Protein AF-A0A813CD06-F1 (afdb_monomer_lite)

InterPro domains:
  IPR003347 JmjC domain [PS51184] (1-64)

Foldseek 3Di:
DDDPPPVCPPPDDDDDDADPPDDDDDDPPDDDDDDDPDDDDDDDDDDDDPVCVVVVLVVLVVVQVVVVVVDVDGDPSNVVNVVVVPDDPDVVPDPDD

pLDDT: mean 81.46, std 15.48, range [37.97, 97.81]

Secondary structure (DSSP, 8-state):
------GGGGSPP------TT---PPPTT-------SSS----------TTTHHHHHHHHHHHHHHHHHH-SS--HHHHHHHHHHH----TT-----

Organism: NCBI:txid1628268

Sequence (97 aa):
ASSCDTGFHRARRIDIDLEEGEVLFVPGGAPHLVVNLTDTAAFAGNFLDDSNLEAAMADIKEMAANEQKKKAEPGPMQGFLSALEEMVFDPDKAICE

Structure (mmCIF, N/CA/C/O backbone):
data_AF-A0A813CD06-F1
#
_entry.id   AF-A0A813CD06-F1
#
loop_
_atom_site.group_PDB
_atom_site.id
_atom_site.type_symbol
_atom_site.label_atom_id
_atom_site.label_alt_id
_atom_site.label_comp_id
_atom_site.label_asym_id
_atom_site.label_entity_id
_atom_site.label_seq_id
_atom_site.pdbx_PDB_ins_code
_atom_site.Cartn_x
_atom_site.Cartn_y
_atom_site.Cartn_z
_atom_site.occupancy
_atom_site.B_iso_or_equiv
_atom_site.auth_seq_id
_atom_site.auth_comp_id
_atom_site.auth_asym_id
_atom_site.auth_atom_id
_atom_site.pdbx_PDB_model_num
ATOM 1 N N . ALA A 1 1 ? -13.688 32.331 -4.552 1.00 37.97 1 ALA A N 1
ATOM 2 C CA . ALA A 1 1 ? -13.674 30.920 -4.128 1.00 37.97 1 ALA A CA 1
ATOM 3 C C . ALA A 1 1 ? -12.556 30.234 -4.899 1.00 37.97 1 ALA A C 1
ATOM 5 O O . ALA A 1 1 ? -12.632 30.174 -6.117 1.00 37.97 1 ALA A O 1
ATOM 6 N N . SER A 1 2 ? -11.464 29.901 -4.210 1.00 46.81 2 SER A N 1
ATOM 7 C CA . SER A 1 2 ? -10.250 29.333 -4.805 1.00 46.81 2 SER A CA 1
ATOM 8 C C . SER A 1 2 ? -10.521 27.895 -5.251 1.00 46.81 2 SER A C 1
ATOM 10 O O . SER A 1 2 ? -10.992 27.090 -4.449 1.00 46.81 2 SER A O 1
ATOM 12 N N . SER A 1 3 ? -10.276 27.594 -6.525 1.00 53.91 3 SER A N 1
ATOM 13 C CA . SER A 1 3 ? -10.429 26.266 -7.115 1.00 53.91 3 SER A CA 1
ATOM 14 C C . SER A 1 3 ? -9.301 25.348 -6.640 1.00 53.91 3 SER A C 1
ATOM 16 O O . SER A 1 3 ? -8.254 25.252 -7.278 1.00 53.91 3 SER A O 1
ATOM 18 N N . CYS A 1 4 ? -9.511 24.679 -5.509 1.00 48.09 4 CYS A N 1
ATOM 19 C CA . CYS A 1 4 ? -8.758 23.481 -5.162 1.00 48.09 4 CYS A CA 1
ATOM 20 C C . CYS A 1 4 ? -9.429 22.307 -5.888 1.00 48.09 4 CYS A C 1
ATOM 22 O O . CYS A 1 4 ? -10.302 21.645 -5.334 1.00 48.09 4 CYS A O 1
ATOM 24 N N . ASP A 1 5 ? -9.113 22.125 -7.171 1.00 51.19 5 ASP A N 1
ATOM 25 C CA . ASP A 1 5 ? -9.518 20.927 -7.909 1.00 51.19 5 ASP A CA 1
ATOM 26 C C . ASP A 1 5 ? -8.638 19.767 -7.428 1.00 51.19 5 ASP A C 1
ATOM 28 O O . ASP A 1 5 ? -7.532 19.543 -7.920 1.00 51.19 5 ASP A O 1
ATOM 32 N N . THR A 1 6 ? -9.071 19.092 -6.361 1.00 53.28 6 THR A N 1
ATOM 33 C CA . THR A 1 6 ? -8.375 17.906 -5.860 1.00 53.28 6 THR A CA 1
ATOM 34 C C . THR A 1 6 ? -8.734 16.737 -6.771 1.00 53.28 6 THR A C 1
ATOM 36 O O . THR A 1 6 ? -9.878 16.288 -6.778 1.00 53.28 6 THR A O 1
ATOM 39 N N . GLY A 1 7 ? -7.770 16.247 -7.558 1.00 56.88 7 GLY A N 1
ATOM 40 C CA . GLY A 1 7 ? -7.951 15.264 -8.643 1.00 56.88 7 GLY A CA 1
ATOM 41 C C . GLY A 1 7 ? -8.624 13.927 -8.284 1.00 56.88 7 GLY A C 1
ATOM 42 O O . GLY A 1 7 ? -8.818 13.082 -9.152 1.00 56.88 7 GLY A O 1
ATOM 43 N N . PHE A 1 8 ? -9.035 13.735 -7.032 1.00 60.16 8 PHE A N 1
ATOM 44 C CA . PHE A 1 8 ? -9.746 12.562 -6.536 1.00 60.16 8 PHE A CA 1
ATOM 45 C C . PHE A 1 8 ? -11.255 12.572 -6.827 1.00 60.16 8 PHE A C 1
ATOM 47 O O . PHE A 1 8 ? -11.878 11.517 -6.774 1.00 60.16 8 PHE A O 1
ATOM 54 N N . HIS A 1 9 ? -11.863 13.711 -7.194 1.00 61.12 9 HIS A N 1
ATOM 55 C CA . HIS A 1 9 ? -13.319 13.796 -7.430 1.00 61.12 9 HIS A CA 1
ATOM 56 C C . HIS A 1 9 ? -13.837 12.931 -8.593 1.00 61.12 9 HIS A C 1
ATOM 58 O O . HIS A 1 9 ? -15.040 12.699 -8.695 1.00 61.12 9 HIS A O 1
ATOM 64 N N . ARG A 1 10 ? -12.946 12.467 -9.479 1.00 68.06 10 ARG A N 1
ATOM 65 C CA . ARG A 1 10 ? -13.283 11.588 -10.611 1.00 68.06 10 ARG A CA 1
ATOM 66 C C . ARG A 1 10 ? -12.887 10.129 -10.393 1.00 68.06 10 ARG A C 1
ATOM 68 O O . ARG A 1 10 ? -13.242 9.288 -11.216 1.00 68.06 10 ARG A O 1
ATOM 75 N N . ALA A 1 11 ? -12.147 9.823 -9.329 1.00 75.25 11 ALA A N 1
ATOM 76 C CA . ALA A 1 11 ? -11.766 8.453 -9.026 1.00 75.25 11 ALA A CA 1
ATOM 77 C C . ALA A 1 11 ? -12.982 7.692 -8.482 1.00 75.25 11 ALA A C 1
ATOM 79 O O . ALA A 1 11 ? -13.760 8.219 -7.684 1.00 75.25 11 ALA A O 1
ATOM 80 N N . ARG A 1 12 ? -13.158 6.439 -8.911 1.00 81.44 12 ARG A N 1
ATOM 81 C CA . ARG A 1 12 ? -14.173 5.562 -8.325 1.00 81.44 12 ARG A CA 1
ATOM 82 C C . ARG A 1 12 ? -13.807 5.320 -6.861 1.00 81.44 12 ARG A C 1
ATOM 84 O O . ARG A 1 12 ? -12.765 4.737 -6.584 1.00 81.44 12 ARG A O 1
ATOM 91 N N . ARG A 1 13 ? -14.677 5.746 -5.945 1.00 87.81 13 ARG A N 1
ATOM 92 C CA . ARG A 1 13 ? -14.524 5.502 -4.510 1.00 87.81 13 ARG A CA 1
ATOM 93 C C . ARG A 1 13 ? -15.099 4.136 -4.143 1.00 87.81 13 ARG A C 1
ATOM 95 O O . ARG A 1 13 ? -16.192 3.785 -4.587 1.00 87.81 13 ARG A O 1
ATOM 102 N N . ILE A 1 14 ? -14.348 3.387 -3.349 1.00 89.69 14 ILE A N 1
ATOM 103 C CA . ILE A 1 14 ? -14.771 2.131 -2.736 1.00 89.69 14 ILE A CA 1
ATOM 104 C C . ILE A 1 14 ? -14.496 2.292 -1.244 1.00 89.69 14 ILE A C 1
ATOM 106 O O . ILE A 1 14 ? -13.366 2.597 -0.870 1.00 89.69 14 ILE A O 1
ATOM 110 N N . ASP A 1 15 ? -15.534 2.142 -0.428 1.00 93.25 15 ASP A N 1
ATOM 111 C CA . ASP A 1 15 ? -15.435 2.169 1.029 1.00 93.25 15 ASP A CA 1
ATOM 112 C C . ASP A 1 15 ? -15.480 0.725 1.540 1.00 93.25 15 ASP A C 1
ATOM 114 O O . ASP A 1 15 ? -16.317 -0.064 1.091 1.00 93.25 15 ASP A O 1
ATOM 118 N N . ILE A 1 16 ? -14.541 0.377 2.419 1.00 93.88 16 ILE A N 1
ATOM 119 C CA . ILE A 1 16 ? -14.381 -0.962 2.994 1.00 93.88 16 ILE A CA 1
ATOM 120 C C . ILE A 1 16 ? -14.138 -0.782 4.490 1.00 93.88 16 ILE A C 1
ATOM 122 O O . ILE A 1 16 ? -13.207 -0.070 4.870 1.00 93.88 16 ILE A O 1
ATOM 126 N N . ASP A 1 17 ? -14.951 -1.447 5.305 1.00 96.69 17 ASP A N 1
ATOM 127 C CA . ASP A 1 17 ? -14.702 -1.599 6.736 1.00 96.69 17 ASP A CA 1
ATOM 128 C C . ASP A 1 17 ? -13.897 -2.887 6.934 1.00 96.69 17 ASP A C 1
ATOM 130 O O . ASP A 1 17 ? -14.274 -3.929 6.401 1.00 96.69 17 ASP A O 1
ATOM 134 N N . LEU A 1 18 ? -12.766 -2.792 7.638 1.00 96.94 18 LEU A N 1
ATOM 135 C CA . LEU A 1 18 ? -11.872 -3.917 7.915 1.00 96.94 18 LEU A CA 1
ATOM 136 C C . LEU A 1 18 ? -12.002 -4.312 9.390 1.00 96.94 18 LEU A C 1
ATOM 138 O O . LEU A 1 18 ? -11.752 -3.483 10.271 1.00 96.94 18 LEU A O 1
ATOM 142 N N . GLU A 1 19 ? -12.387 -5.559 9.649 1.00 97.38 19 GLU A N 1
ATOM 143 C CA . GLU A 1 19 ? -12.580 -6.102 10.996 1.00 97.38 19 GLU A CA 1
ATOM 144 C C . GLU A 1 19 ? -11.323 -6.804 11.547 1.00 97.38 19 GLU A C 1
ATOM 146 O O . GLU A 1 19 ? -10.327 -7.036 10.855 1.00 97.38 19 GLU A O 1
ATOM 151 N N . GLU A 1 20 ? -11.345 -7.136 12.843 1.00 97.12 20 GLU A N 1
ATOM 152 C CA . GLU A 1 20 ? -10.247 -7.845 13.504 1.00 97.12 20 GLU A CA 1
ATOM 153 C C . GLU A 1 20 ? -10.002 -9.218 12.859 1.00 97.12 20 GLU A C 1
ATOM 155 O O . GLU A 1 20 ? -10.909 -10.035 12.713 1.00 97.12 20 GLU A O 1
ATOM 160 N N . GLY A 1 21 ? -8.743 -9.491 12.511 1.00 96.88 21 GLY A N 1
ATOM 161 C CA . GLY A 1 21 ? -8.333 -10.741 11.869 1.00 96.88 21 GLY A CA 1
ATOM 162 C C . GLY A 1 21 ? -8.481 -10.748 10.345 1.00 96.88 21 GLY A C 1
ATOM 163 O O . GLY A 1 21 ? -8.002 -11.684 9.704 1.00 96.88 21 GLY A O 1
ATOM 164 N N . GLU A 1 22 ? -9.078 -9.712 9.753 1.00 97.44 22 GLU A N 1
ATOM 165 C CA . GLU A 1 22 ? -9.141 -9.560 8.303 1.00 97.44 22 GLU A CA 1
ATOM 166 C C . GLU A 1 22 ? -7.842 -8.986 7.723 1.00 97.44 22 GLU A C 1
ATOM 168 O O . GLU A 1 22 ? -7.055 -8.312 8.392 1.00 97.44 22 GLU A O 1
ATOM 173 N N . VAL A 1 23 ? -7.614 -9.264 6.437 1.00 96.38 23 VAL A N 1
ATOM 174 C CA . VAL A 1 23 ? -6.427 -8.818 5.701 1.00 96.38 23 VAL A CA 1
ATOM 175 C C . VAL A 1 23 ? -6.863 -8.081 4.446 1.00 96.38 23 VAL A C 1
ATOM 177 O O . VAL A 1 23 ? -7.622 -8.609 3.634 1.00 96.38 23 VAL A O 1
ATOM 180 N N . LEU A 1 24 ? -6.331 -6.873 4.262 1.00 95.06 24 LEU A N 1
ATOM 181 C CA . LEU A 1 24 ? -6.561 -6.054 3.079 1.00 95.06 24 LEU A CA 1
ATOM 182 C C . LEU A 1 24 ? -5.325 -6.061 2.174 1.00 95.06 24 LEU A C 1
ATOM 184 O O . LEU A 1 24 ? -4.245 -5.640 2.585 1.00 95.06 24 LEU A O 1
ATOM 188 N N . PHE A 1 25 ? -5.506 -6.470 0.918 1.00 94.69 25 PHE A N 1
ATOM 189 C CA . PHE A 1 25 ? -4.506 -6.291 -0.134 1.00 94.69 25 PHE A CA 1
ATOM 190 C C . PHE A 1 25 ? -4.837 -5.046 -0.949 1.00 94.69 25 PHE A C 1
ATOM 192 O O . PHE A 1 25 ? -5.911 -4.953 -1.546 1.00 94.69 25 PHE A O 1
ATOM 199 N N . VAL A 1 26 ? -3.902 -4.099 -0.993 1.00 91.88 26 VAL A N 1
ATOM 200 C CA . VAL A 1 26 ? -4.040 -2.877 -1.787 1.00 91.88 26 VAL A CA 1
ATOM 201 C C . VAL A 1 26 ? -3.259 -3.036 -3.094 1.00 91.88 26 VAL A C 1
ATOM 203 O O . VAL A 1 26 ? -2.043 -3.221 -3.045 1.00 91.88 26 VAL A O 1
ATOM 206 N N . PRO A 1 27 ? -3.917 -2.959 -4.265 1.00 88.88 27 PRO A N 1
ATOM 207 C CA . PRO A 1 27 ? -3.221 -2.989 -5.545 1.00 88.88 27 PRO A CA 1
ATOM 208 C C . PRO A 1 27 ? -2.242 -1.819 -5.700 1.00 88.88 27 PRO A C 1
ATOM 210 O O . PRO A 1 27 ? -2.499 -0.708 -5.226 1.00 88.88 27 PRO A O 1
ATOM 213 N N . GLY A 1 28 ? -1.146 -2.053 -6.425 1.00 86.88 28 GLY A N 1
ATOM 214 C CA . GLY A 1 28 ? -0.182 -1.008 -6.767 1.00 86.88 28 GLY A CA 1
ATOM 215 C C . GLY A 1 28 ? -0.856 0.190 -7.446 1.00 86.88 28 GLY A C 1
ATOM 216 O O . GLY A 1 28 ? -1.730 0.027 -8.297 1.00 86.88 28 GLY A O 1
ATOM 217 N N . GLY A 1 29 ? -0.470 1.401 -7.040 1.00 83.69 29 GLY A N 1
ATOM 218 C CA . GLY A 1 29 ? -0.992 2.642 -7.615 1.00 83.69 29 GLY A CA 1
ATOM 219 C C . GLY A 1 29 ? -2.431 3.001 -7.225 1.00 83.69 29 GLY A C 1
ATOM 220 O O . GLY A 1 29 ? -2.971 3.943 -7.797 1.00 83.69 29 GLY A O 1
ATOM 221 N N . ALA A 1 30 ? -3.065 2.301 -6.274 1.00 88.25 30 ALA A N 1
ATOM 222 C CA . ALA A 1 30 ? -4.405 2.632 -5.784 1.00 88.25 30 ALA A CA 1
ATOM 223 C C . ALA A 1 30 ? -4.345 3.647 -4.620 1.00 88.25 30 ALA A C 1
ATOM 225 O O . ALA A 1 30 ? -4.005 3.264 -3.492 1.00 88.25 30 ALA A O 1
ATOM 226 N N . PRO A 1 31 ? -4.687 4.937 -4.830 1.00 88.38 31 PRO A N 1
ATOM 227 C CA . PRO A 1 31 ? -4.688 5.916 -3.750 1.00 88.38 31 PRO A CA 1
ATOM 228 C C . PRO A 1 31 ? -5.779 5.564 -2.740 1.00 88.38 31 PRO A C 1
ATOM 230 O O . PRO A 1 31 ? -6.931 5.346 -3.119 1.00 88.38 31 PRO A O 1
ATOM 233 N N . HIS A 1 32 ? -5.426 5.531 -1.460 1.00 90.81 32 HIS A N 1
ATOM 234 C CA . HIS A 1 32 ? -6.340 5.139 -0.395 1.00 90.81 32 HIS A CA 1
ATOM 235 C C . HIS A 1 32 ? -6.157 6.014 0.846 1.00 90.81 32 HIS A C 1
ATOM 237 O O . HIS A 1 32 ? -5.102 6.604 1.078 1.00 90.81 32 HIS A O 1
ATOM 243 N N . LEU A 1 33 ? -7.230 6.107 1.628 1.00 91.56 33 LEU A N 1
ATOM 244 C CA . LEU A 1 33 ? -7.301 6.826 2.893 1.00 91.56 33 LEU A CA 1
ATOM 245 C C . LEU A 1 33 ? -7.789 5.846 3.957 1.00 91.56 33 LEU A C 1
ATOM 247 O O . LEU A 1 33 ? -8.740 5.110 3.712 1.00 91.56 33 LEU A O 1
ATOM 251 N N . VAL A 1 34 ? -7.165 5.873 5.132 1.00 94.06 34 VAL A N 1
ATOM 252 C CA . VAL A 1 34 ? -7.522 5.008 6.261 1.00 94.06 34 VAL A CA 1
ATOM 253 C C . VAL A 1 34 ? -8.011 5.868 7.420 1.00 94.06 34 VAL A C 1
ATOM 255 O O . VAL A 1 34 ? -7.390 6.880 7.752 1.00 94.06 34 VAL A O 1
ATOM 258 N N . VAL A 1 35 ? -9.123 5.463 8.032 1.00 95.56 35 VAL A N 1
ATOM 259 C CA . VAL A 1 35 ? -9.674 6.073 9.247 1.00 95.56 35 VAL A CA 1
ATOM 260 C C . VAL A 1 35 ? -9.968 4.959 10.243 1.00 95.56 35 VAL A C 1
ATOM 262 O O . VAL A 1 35 ? -10.781 4.084 9.963 1.00 95.56 35 VAL A O 1
ATOM 265 N N . ASN A 1 36 ? -9.329 5.002 11.412 1.00 96.56 36 ASN A N 1
ATOM 266 C CA . ASN A 1 36 ? -9.609 4.050 12.485 1.00 96.56 36 ASN A CA 1
ATOM 267 C C . ASN A 1 36 ? -10.927 4.435 13.172 1.00 96.56 36 ASN A C 1
ATOM 269 O O . ASN A 1 36 ? -11.046 5.541 13.701 1.00 96.56 36 ASN A O 1
ATOM 273 N N . LEU A 1 37 ? -11.908 3.530 13.165 1.00 96.88 37 LEU A N 1
ATOM 274 C CA . LEU A 1 37 ? -13.216 3.752 13.800 1.00 96.88 37 LEU A CA 1
ATOM 275 C C . LEU A 1 37 ? -13.177 3.535 15.322 1.00 96.88 37 LEU A C 1
ATOM 277 O O . LEU A 1 37 ? -14.024 4.058 16.044 1.00 96.88 37 LEU A O 1
ATOM 281 N N . THR A 1 38 ? -12.192 2.772 15.804 1.00 96.25 38 THR A N 1
ATOM 282 C CA . THR A 1 38 ? -11.939 2.462 17.221 1.00 96.25 38 THR A CA 1
ATOM 283 C C . THR A 1 38 ? -10.428 2.358 17.483 1.00 96.25 38 THR A C 1
ATOM 285 O O . THR A 1 38 ? -9.632 2.417 16.540 1.00 96.25 38 THR A O 1
ATOM 288 N N . ASP A 1 39 ? -10.006 2.215 18.745 1.00 97.81 39 ASP A N 1
ATOM 289 C CA . ASP A 1 39 ? -8.597 1.971 19.089 1.00 97.81 39 ASP A CA 1
ATOM 290 C C . ASP A 1 39 ? -8.105 0.684 18.409 1.00 97.81 39 ASP A C 1
ATOM 292 O O . ASP A 1 39 ? -8.587 -0.409 18.694 1.00 97.81 39 ASP A O 1
ATOM 296 N N . THR A 1 40 ? -7.152 0.824 17.485 1.00 96.94 40 THR A N 1
ATOM 297 C CA . THR A 1 40 ? -6.751 -0.241 16.554 1.00 96.94 40 THR A CA 1
ATOM 298 C C . THR A 1 40 ? -5.235 -0.425 16.563 1.00 96.94 40 THR A C 1
ATOM 300 O O . THR A 1 40 ? -4.487 0.554 16.533 1.00 96.94 40 THR A O 1
ATOM 303 N N . ALA A 1 41 ? -4.780 -1.679 16.538 1.00 96.81 41 ALA A N 1
ATOM 304 C CA . ALA A 1 41 ? -3.397 -2.052 16.251 1.00 96.81 41 ALA A CA 1
ATOM 305 C C . ALA A 1 41 ? -3.368 -2.992 15.037 1.00 96.81 41 ALA A C 1
ATOM 307 O O . ALA A 1 41 ? -4.107 -3.971 15.002 1.00 96.81 41 ALA A O 1
ATOM 308 N N . ALA A 1 42 ? -2.516 -2.699 14.052 1.00 96.25 42 ALA A N 1
ATOM 309 C CA . ALA A 1 42 ? -2.406 -3.473 12.816 1.00 96.25 42 ALA A CA 1
ATOM 310 C C . ALA A 1 42 ? -0.950 -3.560 12.337 1.00 96.25 42 ALA A C 1
ATOM 312 O O . ALA A 1 42 ? -0.136 -2.679 12.626 1.00 96.25 42 ALA A O 1
ATOM 313 N N . PHE A 1 43 ? -0.641 -4.608 11.572 1.00 96.31 43 PHE A N 1
ATOM 314 C CA . PHE A 1 43 ? 0.622 -4.751 10.848 1.00 96.31 43 PHE A CA 1
ATOM 315 C C . PHE A 1 43 ? 0.402 -4.435 9.370 1.00 96.31 43 PHE A C 1
ATOM 317 O O . PHE A 1 43 ? -0.570 -4.896 8.778 1.00 96.31 43 PHE A O 1
ATOM 324 N N . ALA A 1 44 ? 1.317 -3.671 8.775 1.00 94.62 44 ALA A N 1
ATOM 325 C CA . ALA A 1 44 ? 1.268 -3.311 7.365 1.00 94.62 44 ALA A CA 1
ATOM 326 C C . ALA A 1 44 ? 2.651 -3.452 6.727 1.00 94.62 44 ALA A C 1
ATOM 328 O O . ALA A 1 44 ? 3.675 -3.197 7.366 1.00 94.62 44 ALA A O 1
ATOM 329 N N . GLY A 1 45 ? 2.667 -3.839 5.455 1.00 92.38 45 GLY A N 1
ATOM 330 C CA . GLY A 1 45 ? 3.877 -3.976 4.661 1.00 92.38 45 GLY A CA 1
ATOM 331 C C . GLY A 1 45 ? 3.568 -3.829 3.179 1.00 92.38 45 GLY A C 1
ATOM 332 O O . GLY A 1 45 ? 2.503 -4.234 2.717 1.00 92.38 45 GLY A O 1
ATOM 333 N N . ASN A 1 46 ? 4.515 -3.250 2.448 1.00 91.25 46 ASN A N 1
ATOM 334 C CA . ASN A 1 46 ? 4.467 -3.176 0.994 1.00 91.25 46 ASN A CA 1
ATOM 335 C C . ASN A 1 46 ? 5.274 -4.338 0.417 1.00 91.25 46 ASN A C 1
ATOM 337 O O . ASN A 1 46 ? 6.295 -4.726 0.988 1.00 91.25 46 ASN A O 1
ATOM 341 N N . PHE A 1 47 ? 4.845 -4.860 -0.726 1.00 90.06 47 PHE A N 1
ATOM 342 C CA . PHE A 1 47 ? 5.563 -5.904 -1.445 1.00 90.06 47 PHE A CA 1
ATOM 343 C C . PHE A 1 47 ? 5.632 -5.570 -2.934 1.00 90.06 47 PHE A C 1
ATOM 345 O O . PHE A 1 47 ? 4.769 -4.873 -3.473 1.00 90.06 47 P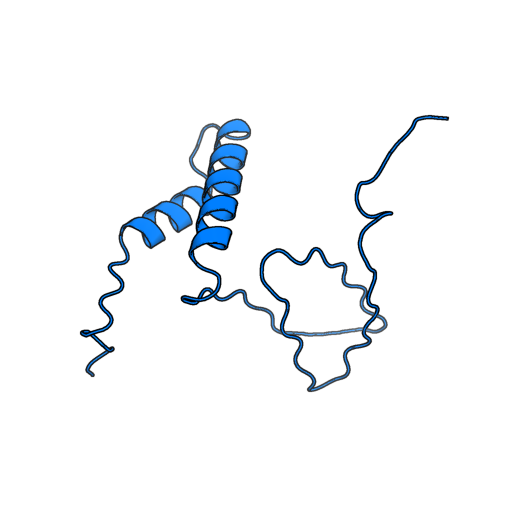HE A O 1
ATOM 352 N N . LEU A 1 48 ? 6.684 -6.071 -3.572 1.00 88.38 48 LEU A N 1
ATOM 353 C CA . LEU A 1 48 ? 6.889 -6.003 -5.011 1.00 88.38 48 LEU A CA 1
ATOM 354 C C . LEU A 1 48 ? 6.915 -7.425 -5.556 1.00 88.38 48 LEU A C 1
ATOM 356 O O . LEU A 1 48 ? 7.485 -8.318 -4.927 1.00 88.38 48 LEU A O 1
ATOM 360 N N . ASP A 1 49 ? 6.301 -7.610 -6.712 1.00 86.50 49 ASP A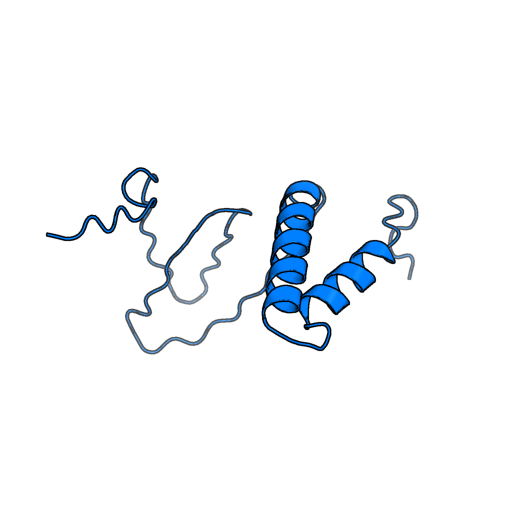 N 1
ATOM 361 C CA . ASP A 1 49 ? 6.348 -8.846 -7.480 1.00 86.50 49 ASP A CA 1
ATOM 362 C C . ASP A 1 49 ? 6.447 -8.524 -8.977 1.00 86.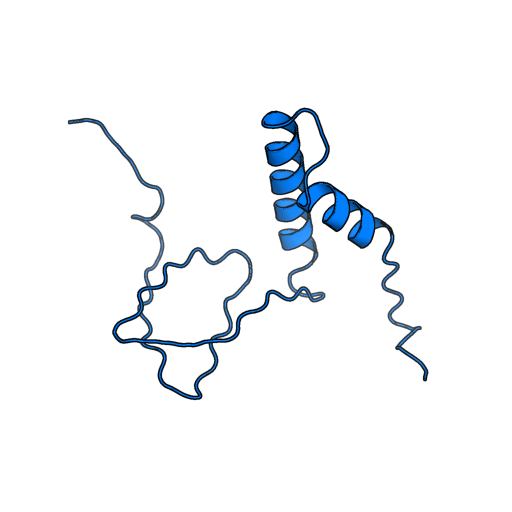50 49 ASP A C 1
ATOM 364 O O . ASP A 1 49 ? 6.402 -7.361 -9.392 1.00 86.50 49 ASP A O 1
ATOM 368 N N . ASP A 1 50 ? 6.561 -9.560 -9.805 1.00 85.38 50 ASP A N 1
ATOM 369 C CA . ASP A 1 50 ? 6.685 -9.407 -11.257 1.00 85.38 50 ASP A CA 1
ATOM 370 C C . ASP A 1 50 ? 5.500 -8.653 -11.886 1.00 85.38 50 ASP A C 1
ATOM 372 O O . ASP A 1 50 ? 5.645 -8.038 -12.942 1.00 85.38 50 ASP A O 1
ATOM 376 N N . SER A 1 51 ? 4.322 -8.670 -11.251 1.00 85.44 51 SER A N 1
ATOM 377 C CA . SER A 1 51 ? 3.117 -8.027 -11.781 1.00 85.44 51 SER A CA 1
ATOM 378 C C . SER A 1 51 ? 3.107 -6.508 -11.593 1.00 85.44 51 SER A C 1
ATOM 380 O O . SER A 1 51 ? 2.404 -5.814 -12.333 1.00 85.44 51 SER A O 1
ATOM 382 N N . ASN A 1 52 ? 3.869 -5.979 -10.627 1.00 88.56 52 ASN A N 1
ATOM 383 C CA . ASN A 1 52 ? 3.875 -4.552 -10.291 1.00 88.56 52 ASN A CA 1
ATOM 384 C C . ASN A 1 52 ? 5.260 -3.881 -10.353 1.00 88.56 52 ASN A C 1
ATOM 386 O O . ASN A 1 52 ? 5.334 -2.655 -10.216 1.00 88.56 52 ASN A O 1
ATOM 390 N N . LEU A 1 53 ? 6.330 -4.644 -10.604 1.00 87.31 53 LEU A N 1
ATOM 391 C CA . LEU A 1 53 ? 7.714 -4.172 -10.529 1.00 87.31 53 LEU A CA 1
ATOM 392 C C . LEU A 1 53 ? 7.991 -2.945 -11.405 1.00 87.31 53 LEU A C 1
ATOM 394 O O . LEU A 1 53 ? 8.572 -1.974 -10.925 1.00 87.31 53 LEU A O 1
ATOM 398 N N . GLU A 1 54 ? 7.574 -2.956 -12.675 1.00 88.06 54 GLU A N 1
ATOM 399 C CA . GLU A 1 54 ? 7.863 -1.851 -13.603 1.00 88.06 54 GLU A CA 1
ATOM 400 C C . GLU A 1 54 ? 7.218 -0.532 -13.158 1.00 88.06 54 GLU A C 1
ATOM 402 O O . GLU A 1 54 ? 7.878 0.510 -13.127 1.00 88.06 54 GLU A O 1
ATOM 407 N N . ALA A 1 55 ? 5.937 -0.580 -12.778 1.00 89.75 55 ALA A N 1
ATOM 408 C CA . ALA A 1 55 ? 5.206 0.588 -12.296 1.00 89.75 55 ALA A CA 1
ATOM 409 C C . ALA A 1 55 ? 5.794 1.092 -10.970 1.00 89.75 55 ALA A C 1
ATOM 411 O O . ALA A 1 55 ? 6.075 2.281 -10.827 1.00 89.75 55 ALA A O 1
ATOM 412 N N . ALA A 1 56 ? 6.080 0.180 -10.039 1.00 90.00 56 ALA A N 1
ATOM 413 C CA . ALA A 1 56 ? 6.694 0.529 -8.766 1.00 90.00 56 ALA A CA 1
ATOM 414 C C . ALA A 1 56 ? 8.089 1.149 -8.943 1.00 90.00 56 ALA A C 1
ATOM 416 O O . ALA A 1 56 ? 8.427 2.116 -8.264 1.00 90.00 56 ALA A O 1
ATOM 417 N N . MET A 1 57 ? 8.896 0.643 -9.880 1.00 89.56 57 MET A N 1
ATOM 418 C CA . MET A 1 57 ? 10.213 1.200 -10.199 1.00 89.56 57 MET A CA 1
ATOM 419 C C . MET A 1 57 ? 10.124 2.641 -10.705 1.00 89.56 57 MET A C 1
ATOM 421 O O . MET A 1 57 ? 10.983 3.458 -10.361 1.00 89.56 57 MET A O 1
ATOM 425 N N . ALA A 1 58 ? 9.110 2.966 -11.510 1.00 91.00 58 ALA A N 1
ATOM 426 C CA . ALA A 1 58 ? 8.877 4.335 -11.962 1.00 91.00 58 ALA A CA 1
ATOM 427 C C . ALA A 1 58 ? 8.546 5.262 -10.779 1.00 91.00 58 ALA A C 1
ATOM 429 O O . ALA A 1 58 ? 9.189 6.306 -10.627 1.00 91.00 58 ALA A O 1
ATOM 430 N N . ASP A 1 59 ? 7.636 4.835 -9.901 1.00 89.88 59 ASP A N 1
ATOM 431 C CA . ASP A 1 59 ? 7.235 5.596 -8.713 1.00 89.88 59 ASP A CA 1
ATOM 432 C C . ASP A 1 59 ? 8.418 5.808 -7.752 1.00 89.88 59 ASP A C 1
ATOM 434 O O . ASP A 1 59 ? 8.679 6.928 -7.310 1.00 89.88 59 ASP A O 1
ATOM 438 N N . ILE A 1 60 ? 9.201 4.758 -7.476 1.00 90.56 60 ILE A N 1
ATOM 439 C CA . ILE A 1 60 ? 10.386 4.816 -6.603 1.00 90.56 60 ILE A CA 1
ATOM 440 C C . ILE A 1 60 ? 11.421 5.810 -7.144 1.00 90.56 60 ILE A C 1
ATOM 442 O O . ILE A 1 60 ? 11.978 6.598 -6.373 1.00 90.56 60 ILE A O 1
ATOM 446 N N . LYS A 1 61 ? 11.664 5.817 -8.462 1.00 91.31 61 LYS A N 1
ATOM 447 C CA . LYS A 1 61 ? 12.575 6.777 -9.108 1.00 91.31 61 LYS A CA 1
ATOM 448 C C . LYS A 1 61 ? 12.080 8.210 -8.957 1.00 91.31 61 LYS A C 1
ATOM 450 O O . LYS A 1 61 ? 12.874 9.100 -8.644 1.00 91.31 61 LYS A O 1
ATOM 455 N N . GLU A 1 62 ? 10.782 8.443 -9.140 1.00 90.12 62 GLU A N 1
ATOM 456 C CA . GLU A 1 62 ? 10.195 9.769 -8.948 1.00 90.12 62 GLU A CA 1
ATOM 457 C C . GLU A 1 62 ? 10.306 10.226 -7.486 1.00 90.12 62 GLU A C 1
ATOM 459 O O . GLU A 1 62 ? 10.712 11.362 -7.213 1.00 90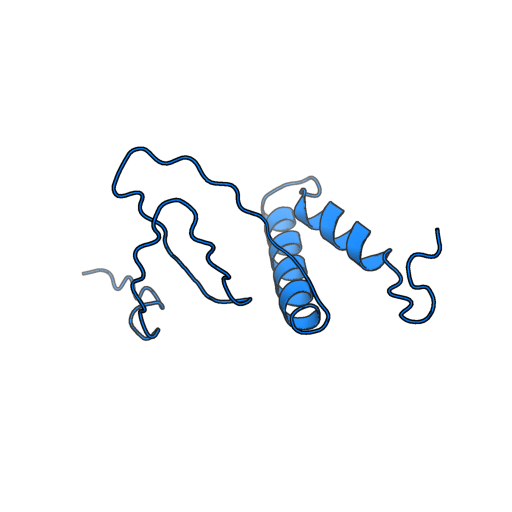.12 62 GLU A O 1
ATOM 464 N N . MET A 1 63 ? 10.003 9.336 -6.539 1.00 88.06 63 MET A N 1
ATOM 465 C CA . MET A 1 63 ? 10.129 9.603 -5.108 1.00 88.06 63 MET A CA 1
ATOM 466 C C . MET A 1 63 ? 11.570 9.959 -4.734 1.00 88.06 63 MET A C 1
ATOM 468 O O . MET A 1 63 ? 11.790 10.995 -4.102 1.00 88.06 63 MET A O 1
ATOM 472 N N . ALA A 1 64 ? 12.551 9.169 -5.179 1.00 88.19 64 ALA A N 1
ATOM 473 C CA . ALA A 1 64 ? 13.968 9.422 -4.930 1.00 88.19 64 ALA A CA 1
ATOM 474 C C . ALA A 1 64 ? 14.421 10.776 -5.511 1.00 88.19 64 ALA A C 1
ATOM 476 O O . ALA A 1 64 ? 15.042 11.582 -4.812 1.00 88.19 64 ALA A O 1
ATOM 477 N N . ALA A 1 65 ? 14.030 11.091 -6.750 1.00 87.69 65 ALA A N 1
ATOM 478 C CA . ALA A 1 65 ? 14.323 12.383 -7.370 1.00 87.69 65 ALA A CA 1
ATOM 479 C C . ALA A 1 65 ? 13.682 13.558 -6.607 1.00 87.69 65 ALA A C 1
ATOM 481 O O . ALA A 1 65 ? 14.279 14.630 -6.470 1.00 87.69 65 ALA A O 1
ATOM 482 N N . ASN A 1 66 ? 12.466 13.379 -6.088 1.00 86.94 66 ASN A N 1
ATOM 483 C CA . ASN A 1 66 ? 11.777 14.401 -5.306 1.00 86.94 66 ASN A CA 1
ATOM 484 C C . ASN A 1 66 ? 12.384 14.594 -3.907 1.00 86.94 66 ASN A C 1
ATOM 486 O O . ASN A 1 66 ? 12.365 15.720 -3.400 1.00 86.94 66 ASN A O 1
ATOM 490 N N . GLU A 1 67 ? 12.953 13.552 -3.294 1.00 85.12 67 GLU A N 1
ATOM 491 C CA . GLU A 1 67 ? 13.729 13.680 -2.054 1.00 85.12 67 GLU A CA 1
ATOM 492 C C . GLU A 1 67 ? 15.007 14.501 -2.269 1.00 85.12 67 GLU A C 1
ATOM 494 O O . GLU A 1 67 ? 15.262 15.434 -1.502 1.00 85.12 67 GLU A O 1
ATOM 499 N N . GLN A 1 68 ? 15.753 14.230 -3.347 1.00 78.62 68 GLN A N 1
ATOM 500 C CA . GLN A 1 68 ? 16.974 14.971 -3.698 1.00 78.62 68 GLN A CA 1
ATOM 501 C C . GLN A 1 68 ? 16.716 16.464 -3.942 1.00 78.62 68 GLN A C 1
ATOM 503 O O . GLN A 1 68 ? 17.519 17.311 -3.570 1.00 78.62 68 GLN A O 1
ATOM 508 N N . LYS A 1 69 ? 15.567 16.829 -4.525 1.00 81.56 69 LYS A N 1
ATOM 509 C CA . LYS A 1 69 ? 15.204 18.248 -4.712 1.00 81.56 69 LYS A CA 1
ATOM 510 C C . LYS A 1 69 ? 15.002 18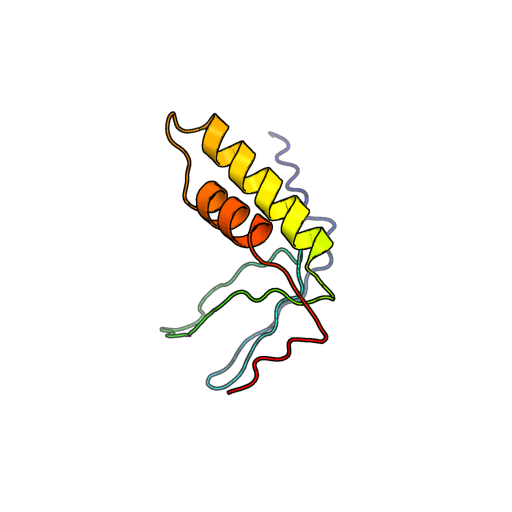.995 -3.389 1.00 81.56 69 LYS A C 1
ATOM 512 O O . LYS A 1 69 ? 15.091 20.220 -3.366 1.00 81.56 69 LYS A O 1
ATOM 517 N N . LYS A 1 70 ? 14.671 18.284 -2.307 1.00 75.62 70 LYS A N 1
ATOM 518 C CA . LYS A 1 70 ? 14.325 18.872 -1.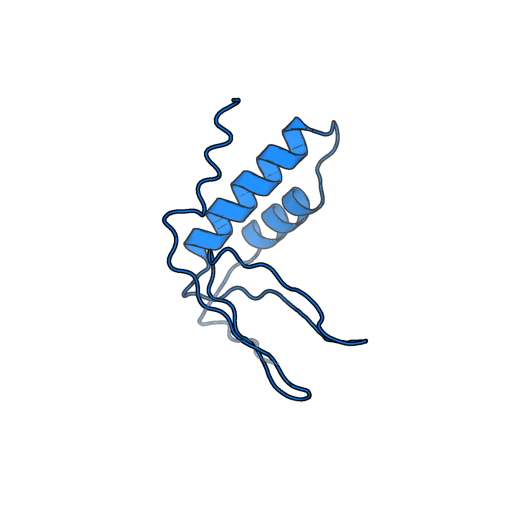003 1.00 75.62 70 LYS A CA 1
ATOM 519 C C . LYS A 1 70 ? 15.487 18.859 -0.005 1.00 75.62 70 LYS A C 1
ATOM 521 O O . LYS A 1 70 ? 15.401 19.564 0.999 1.00 75.62 70 LYS A O 1
ATOM 526 N N . LYS A 1 71 ? 16.539 18.065 -0.235 1.00 70.50 71 LYS A N 1
ATOM 527 C CA . LYS A 1 71 ? 17.653 17.855 0.706 1.00 70.50 71 LYS A CA 1
ATOM 528 C C . LYS A 1 71 ? 18.997 17.804 -0.024 1.00 70.50 71 LYS A C 1
ATOM 530 O O . LYS A 1 71 ? 19.071 17.331 -1.146 1.00 70.50 71 LYS A O 1
ATOM 535 N N . ALA A 1 72 ? 20.064 18.257 0.637 1.00 62.75 72 ALA A N 1
ATOM 536 C CA . ALA A 1 72 ? 21.425 18.203 0.091 1.00 62.75 72 ALA A CA 1
ATOM 537 C C . ALA A 1 72 ? 22.035 16.785 0.094 1.00 62.75 72 ALA A C 1
ATOM 539 O O . ALA A 1 72 ? 22.995 16.534 -0.627 1.00 62.75 72 ALA A O 1
ATOM 540 N N . GLU A 1 73 ? 21.480 15.867 0.890 1.00 72.62 73 GLU A N 1
ATOM 541 C CA . GLU A 1 73 ? 21.955 14.488 1.041 1.00 72.62 73 GLU A CA 1
ATOM 542 C C . GLU A 1 73 ? 20.929 13.479 0.495 1.00 72.62 73 GLU A C 1
ATOM 544 O O . GLU A 1 73 ? 19.721 13.744 0.565 1.00 72.62 73 GLU A O 1
ATOM 549 N N . PRO A 1 74 ? 21.383 12.325 -0.036 1.00 70.56 74 PRO A N 1
ATOM 550 C CA . PRO A 1 74 ? 20.500 11.290 -0.564 1.00 70.56 74 PRO A CA 1
ATOM 551 C C . PRO A 1 74 ? 19.587 10.729 0.533 1.00 70.56 74 PRO A C 1
ATOM 553 O O . PRO A 1 74 ? 20.037 10.324 1.603 1.00 70.56 74 PRO A O 1
ATOM 556 N N . GLY A 1 75 ? 18.283 10.733 0.258 1.00 81.31 75 GLY A N 1
ATOM 557 C CA . GLY A 1 75 ? 17.260 10.224 1.165 1.00 81.31 75 GLY A CA 1
ATOM 558 C C . GLY A 1 75 ? 17.124 8.696 1.139 1.00 81.31 75 GLY A C 1
ATOM 559 O O . GLY A 1 75 ? 17.753 8.018 0.322 1.00 81.31 75 GLY A O 1
ATOM 560 N N . PRO A 1 76 ? 16.293 8.131 2.030 1.00 85.75 76 PRO A N 1
ATOM 561 C CA . PRO A 1 76 ? 16.101 6.686 2.139 1.00 85.75 76 PRO A CA 1
ATOM 562 C C . PRO A 1 76 ? 15.598 6.044 0.837 1.00 85.75 76 PRO A C 1
ATOM 564 O O . PRO A 1 76 ? 15.994 4.918 0.535 1.00 85.75 76 PRO A O 1
ATOM 567 N N . MET A 1 77 ? 14.802 6.755 0.026 1.00 87.38 77 MET A N 1
ATOM 568 C CA . MET A 1 77 ? 14.321 6.217 -1.252 1.00 87.38 77 MET A CA 1
ATOM 569 C C . MET A 1 77 ? 15.445 6.059 -2.274 1.00 87.38 77 MET A C 1
ATOM 571 O O . MET A 1 77 ? 15.400 5.143 -3.090 1.00 87.38 77 MET A O 1
ATOM 575 N N . GLN A 1 78 ? 16.480 6.903 -2.206 1.00 85.38 78 GLN A N 1
ATOM 576 C CA . GLN A 1 78 ? 17.655 6.762 -3.062 1.00 85.38 78 GLN A CA 1
ATOM 577 C C . GLN A 1 78 ? 18.444 5.493 -2.722 1.00 85.38 78 GLN A C 1
ATOM 579 O O . GLN A 1 78 ? 18.855 4.775 -3.627 1.00 85.38 78 GLN A O 1
ATOM 584 N N . GLY A 1 79 ? 18.631 5.206 -1.429 1.00 86.31 79 GLY A N 1
ATOM 585 C CA . GLY A 1 79 ? 19.294 3.977 -0.987 1.00 86.31 79 GLY A CA 1
ATOM 586 C C . GLY A 1 79 ? 18.503 2.726 -1.370 1.00 86.31 79 GLY A C 1
ATOM 587 O O . GLY A 1 79 ? 19.084 1.749 -1.835 1.00 86.31 79 GLY A O 1
ATOM 588 N N . PHE A 1 80 ? 17.174 2.781 -1.247 1.00 86.50 80 PHE A N 1
ATOM 589 C CA . PHE A 1 80 ? 16.301 1.694 -1.686 1.00 86.50 80 PHE A CA 1
ATOM 590 C C . PHE A 1 80 ? 16.376 1.457 -3.201 1.00 86.50 80 PHE A C 1
ATOM 592 O O . PHE A 1 80 ? 16.497 0.314 -3.630 1.00 86.50 80 PHE A O 1
ATOM 599 N N . LEU A 1 81 ? 16.371 2.524 -4.009 1.00 87.00 81 LEU A N 1
ATOM 600 C CA . LEU A 1 81 ? 16.528 2.426 -5.461 1.00 87.00 81 LEU A CA 1
ATOM 601 C C . LEU A 1 81 ? 17.860 1.770 -5.847 1.00 87.00 81 LEU A C 1
ATOM 603 O O . LEU A 1 81 ? 17.863 0.853 -6.660 1.00 87.00 81 LEU A O 1
ATOM 607 N N . SER A 1 82 ? 18.969 2.193 -5.236 1.00 86.38 82 SER A N 1
ATOM 608 C CA . SER A 1 82 ? 20.282 1.583 -5.477 1.00 86.38 82 SER A CA 1
ATOM 609 C C . SER A 1 82 ? 20.305 0.098 -5.114 1.00 86.38 82 SER A C 1
ATOM 611 O O . SER A 1 82 ? 20.803 -0.708 -5.892 1.00 86.38 82 SER A O 1
ATOM 613 N N . ALA A 1 83 ? 19.701 -0.284 -3.985 1.00 85.81 83 ALA A N 1
ATOM 614 C CA . ALA A 1 83 ? 19.595 -1.690 -3.604 1.00 85.81 83 ALA A CA 1
ATOM 615 C C . ALA A 1 83 ? 18.786 -2.509 -4.625 1.00 85.81 83 ALA A C 1
ATOM 617 O O . ALA A 1 83 ? 19.182 -3.622 -4.954 1.00 85.81 83 ALA A O 1
ATOM 618 N N . LEU A 1 84 ? 17.686 -1.963 -5.157 1.00 83.12 84 LEU A N 1
ATOM 619 C CA . LEU A 1 84 ? 16.897 -2.631 -6.197 1.00 83.12 84 LEU A CA 1
ATOM 620 C C . LEU A 1 84 ? 17.655 -2.767 -7.524 1.00 83.12 84 LEU A C 1
ATOM 622 O O . LEU A 1 84 ? 17.514 -3.786 -8.189 1.00 83.12 84 LEU A O 1
ATOM 626 N N . GLU A 1 85 ? 18.466 -1.779 -7.908 1.00 82.50 85 GLU A N 1
ATOM 627 C CA . GLU A 1 85 ? 19.291 -1.848 -9.126 1.00 82.50 85 GLU A CA 1
ATOM 628 C C . GLU A 1 85 ? 20.414 -2.894 -9.021 1.00 82.50 85 GLU A C 1
ATOM 630 O O . GLU A 1 85 ? 20.835 -3.454 -10.033 1.00 82.50 85 GLU A O 1
ATOM 635 N N . GLU A 1 86 ? 20.879 -3.188 -7.805 1.00 80.44 86 GLU A N 1
ATOM 636 C CA . GLU A 1 86 ? 21.857 -4.247 -7.532 1.00 80.44 86 GLU A CA 1
ATOM 637 C C . GLU A 1 86 ? 21.223 -5.648 -7.442 1.00 80.44 86 GLU A C 1
ATOM 639 O O . GLU A 1 86 ? 21.932 -6.655 -7.548 1.00 80.44 86 GLU A O 1
ATOM 644 N N . MET A 1 87 ? 19.899 -5.746 -7.269 1.00 70.31 87 MET A N 1
ATOM 645 C CA . MET A 1 87 ? 19.198 -7.028 -7.214 1.00 70.31 87 MET A CA 1
ATOM 646 C C . MET A 1 87 ? 19.095 -7.654 -8.607 1.00 70.31 87 MET A C 1
ATOM 648 O O . MET A 1 87 ? 18.313 -7.239 -9.459 1.00 70.31 87 MET A O 1
ATOM 652 N N . VAL A 1 88 ? 19.862 -8.722 -8.823 1.00 67.75 88 VAL A N 1
ATOM 653 C CA . VAL A 1 88 ? 19.704 -9.590 -9.992 1.00 67.75 88 VAL A CA 1
ATOM 654 C C . VAL A 1 88 ? 18.609 -10.610 -9.688 1.00 67.75 88 VAL A C 1
ATOM 656 O O . VAL A 1 88 ? 18.845 -11.580 -8.968 1.00 67.75 88 VAL A O 1
ATOM 659 N N . PHE A 1 89 ? 17.416 -10.397 -10.243 1.00 63.06 89 PHE A N 1
ATOM 660 C CA . PHE A 1 89 ? 16.354 -11.402 -10.246 1.00 63.06 89 PHE A CA 1
ATOM 661 C C . PHE A 1 89 ? 16.708 -12.487 -11.267 1.00 63.06 89 PHE A C 1
ATOM 663 O O . PHE A 1 89 ? 16.514 -12.321 -12.469 1.00 63.06 89 PHE A O 1
ATOM 670 N N . ASP A 1 90 ? 17.296 -13.578 -10.784 1.00 65.56 90 ASP A N 1
ATOM 671 C CA . ASP A 1 90 ? 17.590 -14.770 -11.574 1.00 65.56 90 ASP A CA 1
ATOM 672 C C . ASP A 1 90 ? 16.510 -15.826 -11.269 1.00 65.56 90 ASP A C 1
ATOM 674 O O . ASP A 1 90 ? 16.555 -16.443 -10.202 1.00 65.56 90 ASP A O 1
ATOM 678 N N . PRO A 1 91 ? 15.513 -16.015 -12.155 1.00 59.88 91 PRO A N 1
ATOM 679 C CA . PRO A 1 91 ? 14.402 -16.938 -11.915 1.00 59.88 91 PRO A CA 1
ATOM 680 C C . PRO A 1 91 ? 14.851 -18.406 -11.845 1.00 59.88 91 PRO A C 1
ATOM 682 O O . PRO A 1 91 ? 14.143 -19.227 -11.261 1.00 59.88 91 PRO A O 1
ATOM 685 N N . ASP A 1 92 ? 16.031 -18.731 -12.387 1.00 63.81 92 ASP A N 1
ATOM 686 C CA . ASP A 1 92 ? 16.625 -20.069 -12.330 1.00 63.81 92 ASP A CA 1
ATOM 687 C C . ASP A 1 92 ? 17.483 -20.268 -11.066 1.00 63.81 92 ASP A C 1
ATOM 689 O O . ASP A 1 92 ? 17.725 -21.403 -10.645 1.00 63.81 92 ASP A O 1
ATOM 693 N N . LYS A 1 93 ? 17.886 -19.178 -10.398 1.00 58.72 93 LYS A N 1
ATOM 694 C CA . LYS A 1 93 ? 18.382 -19.189 -9.014 1.00 58.72 93 LYS A CA 1
ATOM 695 C C . LYS A 1 93 ? 17.240 -18.893 -8.055 1.00 58.72 93 LYS A C 1
ATOM 697 O O . LYS A 1 93 ? 17.260 -17.922 -7.297 1.00 58.72 93 LYS A O 1
ATOM 702 N N . ALA A 1 94 ? 16.265 -19.797 -8.032 1.00 49.75 94 ALA A N 1
ATOM 703 C CA . ALA A 1 94 ? 15.480 -19.981 -6.823 1.00 49.75 94 ALA A CA 1
ATOM 704 C C . ALA A 1 94 ? 16.445 -20.103 -5.632 1.00 49.75 94 ALA A C 1
ATOM 706 O O . ALA A 1 94 ? 17.550 -20.624 -5.777 1.00 49.75 94 ALA A O 1
ATOM 707 N N . ILE A 1 95 ? 16.035 -19.584 -4.477 1.00 54.88 95 ILE A N 1
ATOM 708 C CA . ILE A 1 95 ? 16.780 -19.608 -3.218 1.00 54.88 95 ILE A CA 1
ATOM 709 C C . ILE A 1 95 ? 17.045 -21.084 -2.866 1.00 54.88 95 ILE A C 1
ATOM 711 O O . ILE A 1 95 ? 16.233 -21.731 -2.213 1.00 54.88 95 ILE A O 1
ATOM 715 N N . CYS A 1 96 ? 18.121 -21.660 -3.399 1.00 42.19 96 CYS A N 1
ATOM 716 C CA . CYS A 1 96 ? 18.589 -22.982 -3.028 1.00 42.19 96 CYS A CA 1
ATOM 717 C C . CYS A 1 96 ? 19.251 -22.837 -1.659 1.00 42.19 96 CYS A C 1
ATOM 719 O O . CYS A 1 96 ? 20.144 -22.003 -1.504 1.00 42.19 96 CYS A O 1
ATOM 721 N N . GLU A 1 97 ? 18.737 -23.607 -0.699 1.00 38.25 97 GLU A N 1
ATOM 722 C CA . GLU A 1 97 ? 19.180 -23.702 0.701 1.00 38.25 97 GLU A CA 1
ATOM 723 C C . GLU A 1 97 ? 20.703 -23.788 0.883 1.00 38.25 97 GLU A C 1
ATOM 725 O O . GLU A 1 97 ? 21.373 -24.495 0.091 1.00 38.25 97 GLU A O 1
#

Radius of gyration: 18.26 Å; chains: 1; bounding box: 37×55×33 Å